Protein AF-A0A9P6ADX8-F1 (afdb_monomer)

Mean predicted aligned error: 11.47 Å

Organism: NCBI:txid1448309

pLDDT: mean 80.47, std 18.62, range [44.47, 98.5]

Foldseek 3Di:
DDPPPCPPPVNVPPPPVPVPPVPDDPCCGVPPVNVVVVVVVVVVVVVVVVVVVVVVVVVVVVVVVVVVVVVD

Radius of gyration: 21.79 Å; Cα cont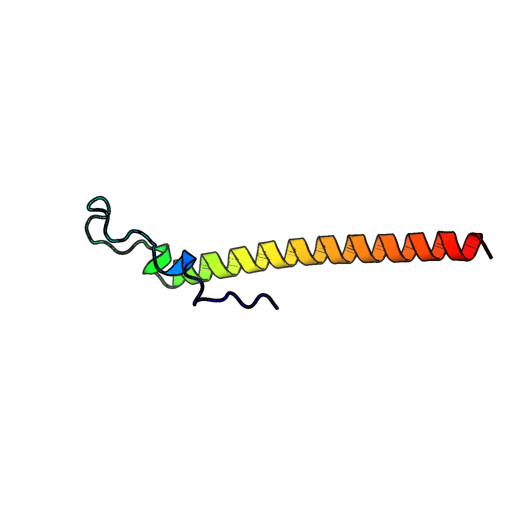acts (8 Å, |Δi|>4): 11; chains: 1; bounding box: 50×29×53 Å

Sequence (72 aa):
LFGLDVNNDIWQDIGLANDEFDGTVPPWLGDEDVQNGIQLMQEVVNCHGKLYLCNRESYLLQQWFEDESAAL

Secondary structure (DSSP, 8-state):
-----TTSGGGT---TTSTTS-SPPPHHHH-HHHHHHHHHHHHHHHHHHHHHHHHHHHHHHHHHHHHHHHH-

Solvent-accessible surface area (backbone atoms only — not comparable to full-atom values): 4514 Å² total; per-residue (Å²): 130,89,77,77,64,84,80,43,73,85,71,76,66,70,73,82,83,44,92,81,52,91,78,66,72,55,53,73,81,67,32,68,70,50,38,50,51,52,51,54,52,51,51,54,54,50,51,54,52,50,52,52,50,51,53,53,51,52,50,52,52,50,51,50,49,53,56,54,63,74,74,109

Structure (mmCIF, N/CA/C/O backbone):
data_AF-A0A9P6ADX8-F1
#
_entry.id   AF-A0A9P6ADX8-F1
#
loop_
_atom_site.group_PDB
_atom_site.id
_atom_site.type_symbol
_atom_site.label_atom_id
_atom_site.label_alt_id
_atom_site.label_comp_id
_atom_site.label_asym_id
_atom_site.label_entity_id
_atom_site.label_seq_id
_atom_site.pdbx_PDB_ins_code
_atom_site.Cartn_x
_atom_site.Cartn_y
_atom_site.Cartn_z
_atom_site.occupancy
_atom_site.B_iso_or_equiv
_atom_site.auth_seq_id
_atom_site.auth_comp_id
_atom_site.auth_asym_id
_atom_site.auth_atom_id
_atom_site.pdbx_PDB_model_num
ATOM 1 N N . LEU A 1 1 ? 7.685 9.588 2.160 1.00 44.47 1 LEU A N 1
ATOM 2 C CA . LEU A 1 1 ? 6.933 9.337 3.409 1.00 44.47 1 LEU A CA 1
ATOM 3 C C . LEU A 1 1 ? 5.799 10.349 3.415 1.00 44.47 1 LEU A C 1
ATOM 5 O O . LEU A 1 1 ? 6.099 11.524 3.256 1.00 44.47 1 LEU A O 1
ATOM 9 N N . PHE A 1 2 ? 4.539 9.916 3.427 1.00 47.16 2 PHE A N 1
ATOM 10 C CA . PHE A 1 2 ? 3.404 10.836 3.338 1.00 47.16 2 PHE A CA 1
ATOM 11 C C . PHE A 1 2 ? 3.328 11.640 4.638 1.00 47.16 2 PHE A C 1
ATOM 13 O O . PHE A 1 2 ? 2.917 11.111 5.665 1.00 47.16 2 PHE A O 1
ATOM 20 N N . GLY A 1 3 ? 3.808 12.884 4.603 1.00 53.66 3 GLY A N 1
ATOM 21 C CA . GLY A 1 3 ? 3.567 13.854 5.661 1.00 53.66 3 GLY A CA 1
ATOM 22 C C . GLY A 1 3 ? 2.106 14.250 5.576 1.00 53.66 3 GLY A C 1
ATOM 23 O O . GLY A 1 3 ? 1.743 15.078 4.745 1.00 53.66 3 GLY A O 1
ATOM 24 N N . LEU A 1 4 ? 1.266 13.579 6.359 1.00 51.56 4 LEU A N 1
ATOM 25 C CA . LEU A 1 4 ? -0.104 14.011 6.569 1.00 51.56 4 LEU A CA 1
ATOM 26 C C . LEU A 1 4 ? -0.011 15.372 7.270 1.00 51.56 4 LEU A C 1
ATOM 28 O O . LEU A 1 4 ? 0.361 15.442 8.440 1.00 51.56 4 LEU A O 1
ATOM 32 N N . ASP A 1 5 ? -0.232 16.453 6.526 1.00 52.44 5 ASP A N 1
ATOM 33 C CA . ASP A 1 5 ? -0.228 17.800 7.086 1.00 52.44 5 ASP A CA 1
ATOM 34 C C . ASP A 1 5 ? -1.510 17.990 7.895 1.00 52.44 5 ASP A C 1
ATOM 36 O O . ASP A 1 5 ? -2.569 18.335 7.368 1.00 52.44 5 ASP A O 1
ATOM 40 N N . VAL A 1 6 ? -1.403 17.705 9.190 1.00 57.16 6 VAL A N 1
ATOM 41 C CA . VAL A 1 6 ? -2.478 17.843 10.183 1.00 57.16 6 VAL A CA 1
ATOM 42 C C . VAL A 1 6 ? -2.910 19.313 10.344 1.00 57.16 6 VAL A C 1
ATOM 44 O O . VAL A 1 6 ? -3.923 19.586 10.976 1.00 57.16 6 VAL A O 1
ATOM 47 N N . ASN A 1 7 ? -2.181 20.265 9.742 1.00 56.03 7 ASN A N 1
ATOM 48 C CA . ASN A 1 7 ? -2.551 21.681 9.697 1.00 56.03 7 ASN A CA 1
ATOM 49 C C . ASN A 1 7 ? -3.362 22.067 8.450 1.00 56.03 7 ASN A C 1
ATOM 51 O O . ASN A 1 7 ? -3.692 23.241 8.292 1.00 56.03 7 ASN A O 1
ATOM 55 N N . ASN A 1 8 ? -3.662 21.129 7.545 1.00 54.41 8 ASN A N 1
ATOM 56 C CA . ASN A 1 8 ? -4.487 21.438 6.384 1.00 54.41 8 ASN A CA 1
ATOM 57 C C . ASN A 1 8 ? -5.939 21.688 6.829 1.00 54.41 8 ASN A C 1
ATOM 59 O O . ASN A 1 8 ? -6.524 20.859 7.527 1.00 54.41 8 ASN A O 1
ATOM 63 N N . ASP A 1 9 ? -6.512 22.810 6.390 1.00 56.12 9 ASP A N 1
ATOM 64 C CA . ASP A 1 9 ? -7.822 23.368 6.786 1.00 56.12 9 ASP A CA 1
ATOM 65 C C . ASP A 1 9 ? -8.990 22.364 6.662 1.00 56.12 9 ASP A C 1
ATOM 67 O O . ASP A 1 9 ? -9.997 22.456 7.355 1.00 56.12 9 ASP A O 1
ATOM 71 N N . ILE A 1 10 ? -8.826 21.335 5.826 1.00 57.19 10 ILE A N 1
ATOM 72 C CA . ILE A 1 10 ? -9.750 20.198 5.676 1.00 57.19 10 ILE A CA 1
ATOM 73 C C . ILE A 1 10 ? -9.918 19.332 6.938 1.00 57.19 10 ILE A C 1
ATOM 75 O O . ILE A 1 10 ? -10.903 18.604 7.023 1.00 57.19 10 ILE A O 1
ATOM 79 N N . TRP A 1 11 ? -8.999 19.389 7.908 1.00 59.69 11 TRP A N 1
ATOM 80 C CA . TRP A 1 11 ? -9.101 18.641 9.174 1.00 59.69 11 TRP A CA 1
ATOM 81 C C . TRP A 1 11 ? -9.682 19.463 10.335 1.00 59.69 11 TRP A C 1
ATOM 83 O O . TRP A 1 11 ? -9.950 18.901 11.395 1.00 59.69 11 TRP A O 1
ATOM 93 N N . GLN A 1 12 ? -9.874 20.774 10.155 1.00 55.03 12 GLN A N 1
ATOM 94 C CA . GLN A 1 12 ? -10.356 21.691 11.199 1.00 55.03 12 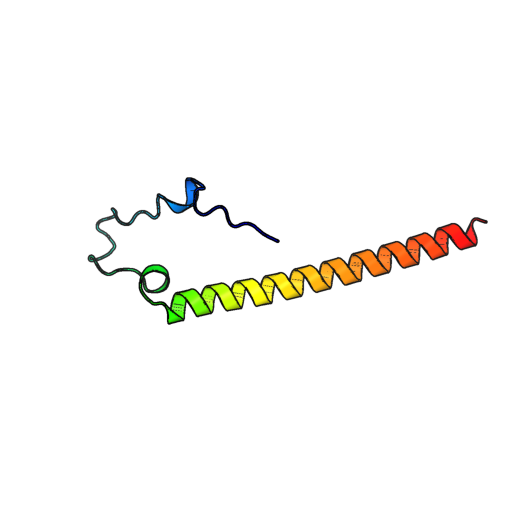GLN A CA 1
ATOM 95 C C . GLN A 1 12 ? -11.886 21.836 11.224 1.00 55.03 12 GLN A C 1
ATOM 97 O O . GLN A 1 12 ? -12.419 22.340 12.208 1.00 55.03 12 GLN A O 1
ATOM 102 N N . ASP A 1 13 ? -12.597 21.373 10.192 1.00 57.78 13 ASP A N 1
ATOM 103 C CA . ASP A 1 13 ? -14.057 21.505 10.095 1.00 57.78 13 ASP A CA 1
ATOM 104 C C . ASP A 1 13 ? -14.741 20.143 9.943 1.00 57.78 13 ASP A C 1
ATOM 106 O O . ASP A 1 13 ? -15.433 19.831 8.973 1.00 57.78 13 ASP A O 1
ATOM 110 N N . ILE A 1 14 ? -14.512 19.276 10.927 1.00 55.56 14 ILE A N 1
ATOM 111 C CA . ILE A 1 14 ? -15.426 18.165 11.154 1.00 55.56 14 ILE A CA 1
ATOM 112 C C . ILE A 1 14 ? -16.578 18.780 11.935 1.00 55.56 14 ILE A C 1
ATOM 114 O O . ILE A 1 14 ? -16.388 19.124 13.097 1.00 55.56 14 ILE A O 1
ATOM 118 N N . GLY A 1 15 ? -17.724 18.973 11.278 1.00 52.31 15 GLY A N 1
ATOM 119 C CA . GLY A 1 15 ? -18.936 19.615 11.798 1.00 52.31 15 GLY A CA 1
ATOM 120 C C . GLY A 1 15 ? -19.509 18.985 13.074 1.00 52.31 15 GLY A C 1
ATOM 121 O O . GLY A 1 15 ? -20.610 18.446 13.073 1.00 52.31 15 GLY A O 1
ATOM 122 N N . LEU A 1 16 ? -18.784 19.111 14.186 1.00 52.75 16 LEU A N 1
ATOM 123 C CA . LEU A 1 16 ? -19.204 18.791 15.550 1.00 52.75 16 LEU A CA 1
ATOM 124 C C . LEU A 1 16 ? -20.211 19.825 16.085 1.00 52.75 16 LEU A C 1
ATOM 126 O O . LEU A 1 16 ? -20.672 19.706 17.214 1.00 52.75 16 LEU A O 1
ATOM 130 N N . ALA A 1 17 ? -20.538 20.844 15.282 1.00 51.59 17 ALA A N 1
ATOM 131 C CA . ALA A 1 17 ? -21.538 21.868 15.564 1.00 51.59 17 ALA A CA 1
ATOM 132 C C . ALA A 1 17 ? -22.901 21.589 14.900 1.00 51.59 17 ALA A C 1
ATOM 134 O O . ALA A 1 17 ? -23.752 22.474 14.881 1.00 51.59 17 ALA A O 1
ATOM 135 N N . ASN A 1 18 ? -23.120 20.394 14.339 1.00 52.69 18 ASN A N 1
ATOM 136 C CA . ASN A 1 18 ? -24.468 19.977 13.973 1.00 52.69 18 ASN A CA 1
ATOM 137 C C . ASN A 1 18 ? -2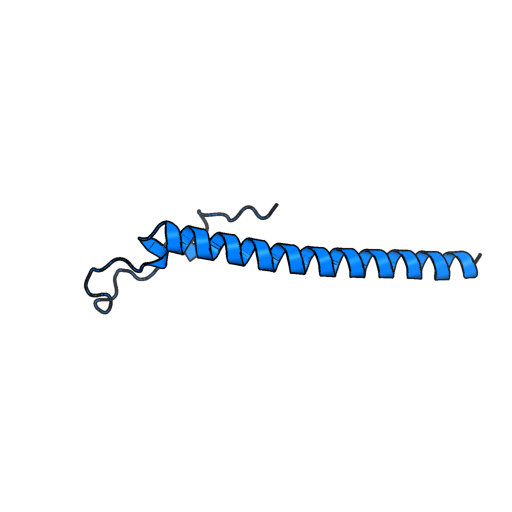5.125 19.328 15.192 1.00 52.69 18 ASN A C 1
ATOM 139 O O . ASN A 1 18 ? -24.640 18.310 15.685 1.00 52.69 18 ASN A O 1
ATOM 143 N N . ASP A 1 19 ? -26.272 19.873 15.603 1.00 55.00 19 ASP A N 1
ATOM 144 C CA . ASP A 1 19 ? -27.181 19.388 16.659 1.00 55.00 19 ASP A CA 1
ATOM 145 C C . ASP A 1 19 ? -27.696 17.933 16.450 1.00 55.00 19 ASP A C 1
ATOM 147 O O . ASP A 1 19 ? -28.618 17.479 17.125 1.00 55.00 19 ASP A O 1
ATOM 151 N N . GLU A 1 20 ? -27.129 17.204 15.484 1.00 55.56 20 GLU A N 1
ATOM 152 C CA . GLU A 1 20 ? -27.426 15.820 15.106 1.00 55.56 20 GLU A CA 1
ATOM 153 C C . GLU A 1 20 ? -26.518 14.793 15.804 1.00 55.56 20 GLU A C 1
ATOM 155 O O . GLU A 1 20 ? -26.898 13.630 15.932 1.00 55.56 20 GLU A O 1
ATOM 160 N N . PHE A 1 21 ? -25.342 15.207 16.289 1.00 56.34 21 PHE A N 1
ATOM 161 C CA 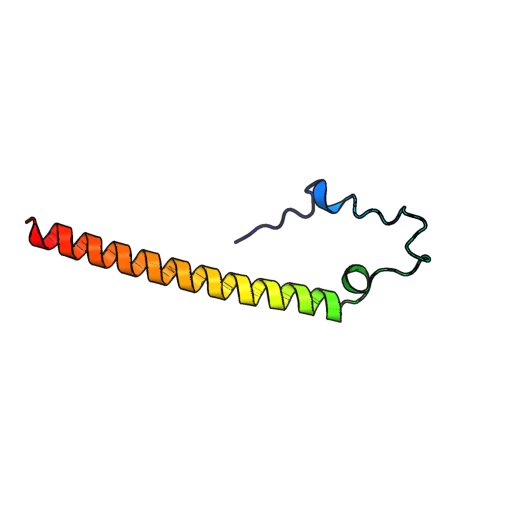. PHE A 1 21 ? -24.580 14.419 17.256 1.00 56.34 21 PHE A CA 1
ATOM 162 C C . PHE A 1 21 ? -25.083 14.796 18.647 1.00 56.34 21 PHE A C 1
ATOM 164 O O . PHE A 1 21 ? -25.007 15.957 19.035 1.00 56.34 21 PHE A O 1
ATOM 171 N N . ASP A 1 22 ? -25.591 13.830 19.411 1.00 61.75 22 ASP A N 1
ATOM 172 C CA . ASP A 1 22 ? -26.191 14.010 20.747 1.00 61.75 22 ASP A CA 1
ATOM 173 C C . ASP A 1 22 ? -25.218 14.525 21.844 1.00 61.75 22 ASP A C 1
ATOM 175 O O . ASP A 1 22 ? -25.461 14.362 23.041 1.00 61.75 22 ASP A O 1
ATOM 179 N N . GLY A 1 23 ? -24.094 15.129 21.455 1.00 63.44 23 GLY A N 1
ATOM 180 C CA . GLY A 1 23 ? -22.973 15.477 22.315 1.00 63.44 23 GLY A CA 1
ATOM 181 C C . GLY A 1 23 ? -21.996 14.323 22.552 1.00 63.44 23 GLY A C 1
ATOM 182 O O . GLY A 1 23 ? -20.961 14.550 23.181 1.00 63.44 23 GLY A O 1
ATOM 183 N N . THR A 1 24 ? -22.259 13.105 22.059 1.00 73.62 24 THR A N 1
ATOM 184 C CA . THR A 1 24 ? -21.271 12.019 22.106 1.00 73.62 24 THR A CA 1
ATOM 185 C C . THR A 1 24 ? -20.206 12.174 21.031 1.00 73.62 24 THR A C 1
ATOM 187 O O . THR A 1 24 ? -20.471 12.418 19.854 1.00 73.62 24 THR A O 1
ATOM 190 N N . VAL A 1 25 ? -18.955 12.017 21.459 1.00 78.88 25 VAL A N 1
ATOM 191 C CA . VAL A 1 25 ? -17.795 12.026 20.570 1.00 78.88 25 VAL A CA 1
ATOM 192 C C . VAL A 1 25 ? -17.845 10.771 19.686 1.00 78.88 25 VAL A C 1
ATOM 194 O O . VAL A 1 25 ? -17.956 9.665 20.224 1.00 78.88 25 VAL A O 1
ATOM 197 N N . PRO A 1 26 ? -17.743 10.897 18.348 1.00 82.31 26 PRO A N 1
ATOM 198 C CA . PRO A 1 26 ? -17.686 9.742 17.462 1.00 82.31 26 PRO A CA 1
ATOM 199 C C . PRO A 1 26 ? -16.518 8.810 17.834 1.00 82.31 26 PRO A C 1
ATOM 201 O O . PRO A 1 26 ? -15.422 9.305 18.092 1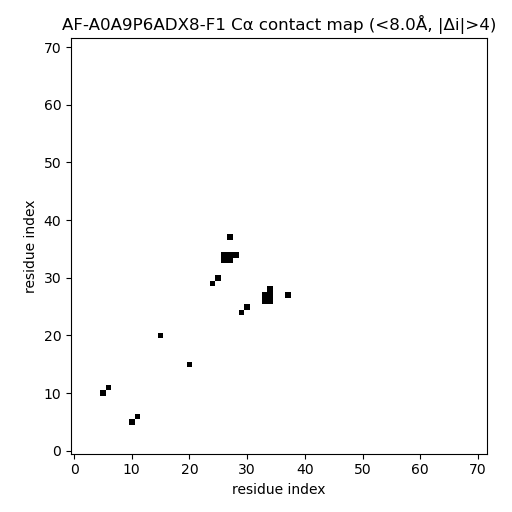.00 82.31 26 PRO A O 1
ATOM 204 N N . PRO A 1 27 ? -16.670 7.474 17.786 1.00 82.81 27 PRO A N 1
ATOM 205 C CA . PRO A 1 27 ? -15.597 6.551 18.174 1.00 82.81 27 PRO A CA 1
ATOM 206 C C . PRO A 1 27 ? -14.301 6.726 17.375 1.00 82.81 27 PRO A C 1
ATOM 208 O O . PRO A 1 27 ? -13.220 6.709 17.940 1.00 82.81 27 PRO A O 1
ATOM 211 N N . TRP A 1 28 ? -14.378 7.010 16.072 1.00 84.00 28 TRP A N 1
ATOM 212 C CA . TRP A 1 28 ? -13.183 7.283 15.260 1.00 84.00 28 TRP A CA 1
ATOM 213 C C . TRP A 1 28 ? -12.420 8.551 15.693 1.00 84.00 28 TRP A C 1
ATOM 215 O O . TRP A 1 28 ? -11.283 8.743 15.272 1.00 84.00 28 TRP A O 1
ATOM 225 N N . LEU A 1 29 ? -13.024 9.398 16.536 1.00 79.94 29 LEU A N 1
ATOM 226 C CA . LEU A 1 29 ? -12.435 10.608 17.109 1.00 79.94 29 LEU A CA 1
ATOM 227 C C . LEU A 1 29 ? -12.122 10.480 18.613 1.00 79.94 29 LEU A C 1
ATOM 229 O O . LEU A 1 29 ? -11.209 11.145 19.089 1.00 79.94 29 LEU A O 1
ATOM 233 N N . GLY A 1 30 ? -12.852 9.645 19.357 1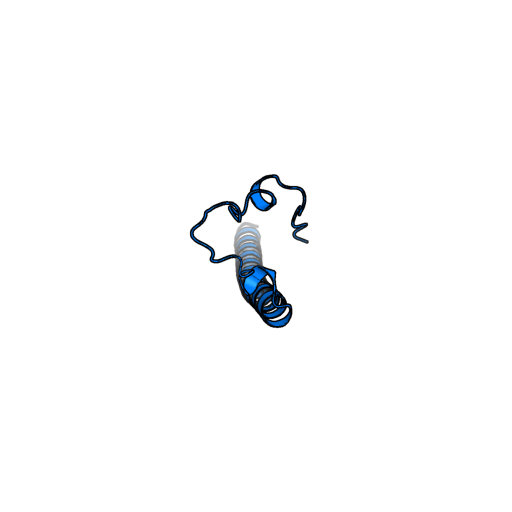.00 78.56 30 GLY A N 1
ATOM 234 C CA . GLY A 1 30 ? -12.738 9.535 20.819 1.00 78.56 30 GLY A CA 1
ATOM 235 C C . GLY A 1 30 ? -12.209 8.203 21.357 1.00 78.56 30 GLY A C 1
ATOM 236 O O . GLY A 1 30 ? -11.929 8.119 22.549 1.00 78.56 30 GLY A O 1
ATOM 237 N N . ASP A 1 31 ? -12.088 7.176 20.517 1.00 87.25 31 ASP A N 1
ATOM 238 C CA . ASP A 1 31 ? -11.639 5.834 20.893 1.00 87.25 31 ASP A CA 1
ATOM 239 C C . ASP A 1 31 ? -10.279 5.537 20.237 1.00 87.25 31 ASP A C 1
ATOM 241 O O . ASP A 1 31 ? -10.156 5.480 19.009 1.00 87.25 31 ASP A O 1
ATOM 245 N N . GLU A 1 32 ? -9.245 5.370 21.067 1.00 90.88 32 GLU A N 1
ATOM 246 C CA . GLU A 1 32 ? -7.876 5.099 20.614 1.00 90.88 32 GLU A CA 1
ATOM 247 C C . GLU A 1 32 ? -7.766 3.771 19.854 1.00 90.88 32 GLU A C 1
ATOM 249 O O . GLU A 1 32 ? -7.021 3.689 18.877 1.00 90.88 32 GLU A O 1
ATOM 254 N N . ASP A 1 33 ? -8.523 2.741 20.240 1.00 93.00 33 ASP A N 1
ATOM 255 C CA . ASP A 1 33 ? -8.493 1.445 19.560 1.00 93.00 33 ASP A CA 1
ATOM 256 C C . ASP A 1 33 ? -9.091 1.566 18.154 1.00 93.00 33 ASP A C 1
ATOM 258 O O . ASP A 1 33 ? -8.548 1.016 17.189 1.00 93.00 33 ASP A O 1
ATOM 262 N N . VAL A 1 34 ? -10.168 2.347 18.005 1.00 91.44 34 VAL A N 1
ATOM 263 C CA . VAL A 1 34 ? -10.763 2.633 16.690 1.00 91.44 34 VAL A CA 1
ATOM 264 C C . VAL A 1 34 ? -9.809 3.461 15.826 1.00 91.44 34 VAL A C 1
ATOM 266 O O . VAL A 1 34 ? -9.615 3.136 14.653 1.00 91.44 34 VAL A O 1
ATOM 269 N N . GLN A 1 35 ? -9.171 4.495 16.381 1.00 87.12 35 GLN A N 1
ATOM 270 C CA . GLN A 1 35 ? -8.184 5.307 15.657 1.00 87.12 35 GLN A CA 1
ATOM 271 C C . GLN A 1 35 ? -6.993 4.476 15.181 1.00 87.12 35 GLN A C 1
ATOM 273 O O . GLN A 1 35 ? -6.628 4.529 14.002 1.00 87.12 35 GLN A O 1
ATOM 278 N N . ASN A 1 36 ? -6.421 3.670 16.075 1.00 85.94 36 ASN A N 1
ATOM 279 C CA . ASN A 1 36 ? -5.310 2.780 15.761 1.00 85.94 36 ASN A CA 1
ATOM 280 C C . ASN A 1 36 ? -5.720 1.754 14.698 1.00 85.94 36 ASN A C 1
ATOM 282 O O . ASN A 1 36 ? -4.978 1.521 13.744 1.00 85.94 36 ASN A O 1
ATOM 286 N N . GLY A 1 37 ? -6.931 1.195 14.795 1.00 90.94 37 GLY A N 1
ATOM 287 C CA . GLY A 1 37 ? -7.483 0.294 13.783 1.00 90.94 37 GLY A CA 1
ATOM 288 C C . GLY A 1 37 ? -7.575 0.935 12.394 1.00 90.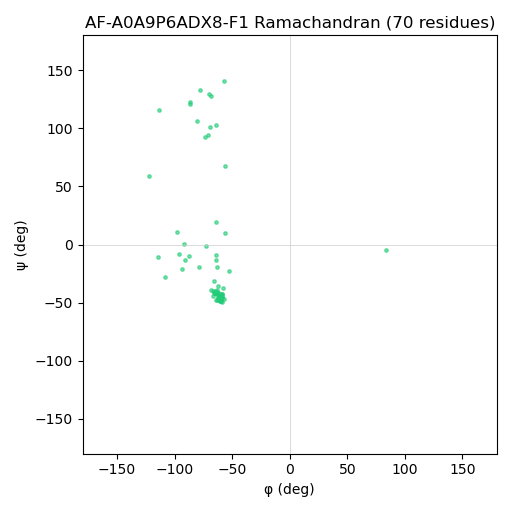94 37 GLY A C 1
ATOM 289 O O . GLY A 1 37 ? -7.171 0.321 11.402 1.00 90.94 37 GLY A O 1
ATOM 290 N N . ILE A 1 38 ? -8.044 2.184 12.311 1.00 88.00 38 ILE A N 1
ATOM 291 C CA . ILE A 1 38 ? -8.119 2.942 11.052 1.00 88.00 38 ILE A CA 1
ATOM 292 C C . ILE A 1 38 ? -6.719 3.170 10.470 1.00 88.00 38 ILE A C 1
ATOM 294 O O . ILE A 1 38 ? -6.506 2.914 9.282 1.00 88.00 38 ILE A O 1
ATOM 298 N N . GLN A 1 39 ? -5.761 3.615 11.288 1.00 85.88 39 GLN A N 1
ATOM 299 C CA . GLN A 1 39 ? -4.385 3.861 10.843 1.00 85.88 39 GLN A CA 1
ATOM 300 C C . GLN A 1 39 ? -3.727 2.580 10.320 1.00 85.88 39 GLN A C 1
ATOM 302 O O . GLN A 1 39 ? -3.209 2.568 9.203 1.00 85.88 39 GLN A O 1
ATOM 307 N N . LEU A 1 40 ? -3.833 1.474 11.062 1.00 91.69 40 LEU A N 1
ATOM 308 C CA . LEU A 1 40 ? -3.299 0.174 10.646 1.00 91.69 40 LEU A CA 1
ATOM 309 C C . LEU A 1 40 ? -3.903 -0.285 9.315 1.00 91.69 40 LEU A C 1
ATOM 311 O O . LEU A 1 40 ? -3.185 -0.753 8.429 1.00 91.69 40 LEU A O 1
ATOM 315 N N . MET A 1 41 ? -5.215 -0.120 9.129 1.00 94.12 41 MET A N 1
ATOM 316 C CA . MET A 1 41 ? -5.864 -0.498 7.875 1.00 94.12 41 MET A CA 1
ATOM 317 C C . MET A 1 41 ? -5.376 0.356 6.696 1.00 94.12 41 MET A C 1
ATOM 319 O O . MET A 1 41 ? -5.120 -0.177 5.613 1.00 94.12 41 MET A O 1
ATOM 323 N N . GLN A 1 42 ? -5.186 1.663 6.901 1.00 92.00 42 GLN A N 1
ATOM 324 C CA . GLN A 1 42 ? -4.612 2.551 5.888 1.00 92.00 42 GLN A CA 1
ATOM 325 C C . GLN A 1 42 ? -3.173 2.162 5.539 1.00 92.00 42 GLN A C 1
ATOM 327 O O . GLN A 1 42 ? -2.814 2.131 4.360 1.00 92.00 42 GLN A O 1
ATOM 332 N N . GLU A 1 43 ? -2.347 1.831 6.531 1.00 94.69 43 GLU A N 1
ATOM 333 C CA . GLU A 1 43 ? -0.978 1.364 6.306 1.00 94.69 43 GLU A CA 1
ATOM 334 C C . GLU A 1 43 ? -0.949 0.091 5.465 1.00 94.69 43 GLU A C 1
ATOM 336 O O . GLU A 1 43 ? -0.204 0.019 4.486 1.00 94.69 43 GLU A O 1
ATOM 341 N N . VAL A 1 44 ? -1.806 -0.881 5.779 1.00 96.25 44 VAL A N 1
ATOM 342 C CA . VAL A 1 44 ? -1.924 -2.126 5.013 1.00 96.25 44 VAL A CA 1
ATOM 343 C C . VAL A 1 44 ? -2.300 -1.840 3.559 1.00 96.25 44 VAL A C 1
ATOM 345 O O . VAL A 1 44 ? -1.648 -2.352 2.645 1.00 96.25 44 VAL A O 1
ATOM 348 N N . VAL A 1 45 ? -3.314 -1.007 3.311 1.00 95.75 45 VAL A N 1
ATOM 349 C CA . VAL A 1 45 ? -3.730 -0.640 1.945 1.00 95.75 45 VAL A CA 1
ATOM 350 C C . VAL A 1 45 ? -2.599 0.076 1.200 1.00 95.75 45 VAL A C 1
ATOM 352 O O . VAL A 1 45 ? -2.277 -0.276 0.062 1.00 95.75 45 VAL A O 1
ATOM 355 N N . ASN A 1 46 ? -1.931 1.026 1.855 1.00 94.19 46 ASN A N 1
ATOM 356 C CA . ASN A 1 46 ? -0.815 1.770 1.277 1.00 94.19 46 ASN A CA 1
ATOM 357 C C . ASN A 1 46 ? 0.374 0.865 0.933 1.00 94.19 46 ASN A C 1
ATOM 359 O O . ASN A 1 46 ? 1.000 1.037 -0.115 1.00 94.19 46 ASN A O 1
ATOM 363 N N . CYS A 1 47 ? 0.697 -0.101 1.793 1.00 97.19 47 CYS A N 1
ATOM 364 C CA . CYS A 1 47 ? 1.759 -1.073 1.551 1.00 97.19 47 CYS A CA 1
ATOM 365 C C . CYS A 1 47 ? 1.465 -1.933 0.317 1.00 97.19 47 CYS A C 1
ATOM 367 O O . CYS A 1 47 ? 2.333 -2.062 -0.548 1.00 97.19 47 CYS A O 1
ATOM 369 N N . HIS A 1 48 ? 0.238 -2.442 0.174 1.00 97.56 48 HIS A N 1
ATOM 370 C CA . HIS A 1 48 ? -0.166 -3.183 -1.024 1.00 97.56 48 HIS A CA 1
ATOM 371 C C . HIS A 1 48 ? -0.068 -2.329 -2.293 1.00 97.56 48 HIS A C 1
ATOM 373 O O . HIS A 1 48 ? 0.485 -2.783 -3.296 1.00 97.56 48 HIS A O 1
ATOM 379 N N . GLY A 1 49 ? -0.536 -1.077 -2.242 1.00 97.25 49 GLY A N 1
ATOM 380 C CA . GLY A 1 49 ? -0.439 -0.151 -3.372 1.00 97.25 49 GLY A CA 1
ATOM 381 C C . GLY A 1 49 ? 1.009 0.108 -3.801 1.00 97.25 49 GLY A C 1
ATOM 382 O O . GLY A 1 49 ? 1.332 0.048 -4.987 1.00 97.25 49 GLY A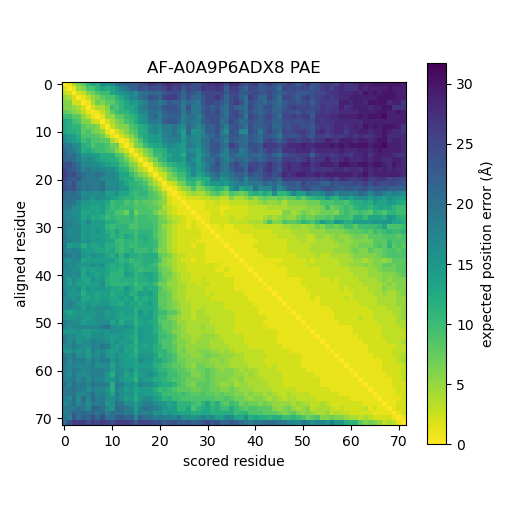 O 1
ATOM 383 N N . LYS A 1 50 ? 1.912 0.319 -2.838 1.00 98.06 50 LYS A N 1
ATOM 384 C CA . LYS A 1 50 ? 3.344 0.515 -3.114 1.00 98.06 50 LYS A CA 1
ATOM 385 C C . LYS A 1 50 ? 4.001 -0.727 -3.707 1.00 98.06 50 LYS A C 1
ATOM 387 O O . LYS A 1 50 ? 4.785 -0.596 -4.641 1.00 98.06 50 LYS A O 1
ATOM 392 N N . LEU A 1 51 ? 3.684 -1.917 -3.196 1.00 98.31 51 LEU A N 1
ATOM 393 C CA . LEU A 1 51 ? 4.202 -3.172 -3.747 1.00 98.31 51 LEU A CA 1
ATOM 394 C C . LEU A 1 51 ? 3.744 -3.382 -5.192 1.00 98.31 51 LEU A C 1
ATOM 396 O O . LEU A 1 51 ? 4.548 -3.762 -6.041 1.00 98.31 51 LEU A O 1
ATOM 400 N N . TYR A 1 52 ? 2.476 -3.094 -5.488 1.00 98.00 52 TYR A N 1
ATOM 401 C CA . TYR A 1 52 ? 1.955 -3.151 -6.850 1.00 98.00 52 TYR A CA 1
ATOM 402 C C . TYR A 1 52 ? 2.717 -2.208 -7.794 1.00 98.00 52 TYR A C 1
ATOM 404 O O . TYR A 1 52 ? 3.182 -2.642 -8.848 1.00 98.00 52 TYR A O 1
ATOM 412 N N . LEU A 1 53 ? 2.893 -0.941 -7.400 1.00 97.62 53 LEU A N 1
ATOM 413 C CA . LEU A 1 53 ? 3.633 0.040 -8.200 1.00 97.62 53 LEU A CA 1
ATOM 414 C C . LEU A 1 53 ? 5.090 -0.380 -8.413 1.00 97.62 53 LEU A C 1
ATOM 416 O O . LEU A 1 53 ? 5.553 -0.378 -9.548 1.00 97.62 53 LEU A O 1
ATOM 420 N N . CYS A 1 54 ? 5.770 -0.822 -7.354 1.00 98.25 54 CYS A N 1
ATOM 421 C CA . CYS A 1 54 ? 7.152 -1.294 -7.417 1.00 98.25 54 CYS A CA 1
ATOM 422 C C . CYS A 1 54 ? 7.318 -2.451 -8.417 1.00 98.25 54 CYS A C 1
ATOM 424 O O . CYS A 1 54 ? 8.197 -2.415 -9.276 1.00 98.25 54 CYS A O 1
ATOM 426 N N . ASN A 1 55 ? 6.433 -3.452 -8.364 1.00 98.44 55 ASN A N 1
ATOM 427 C CA . ASN A 1 55 ? 6.465 -4.573 -9.306 1.00 98.44 55 ASN A CA 1
ATOM 428 C C . ASN A 1 55 ? 6.214 -4.119 -10.747 1.00 98.44 55 ASN A C 1
ATOM 430 O O . ASN A 1 55 ? 6.906 -4.560 -11.663 1.00 98.44 55 ASN A O 1
ATOM 434 N N . ARG A 1 56 ? 5.248 -3.216 -10.953 1.00 98.31 56 ARG A N 1
ATOM 435 C CA . ARG A 1 56 ? 4.945 -2.664 -12.277 1.00 98.31 56 ARG A CA 1
ATOM 436 C C . ARG A 1 56 ? 6.131 -1.889 -12.850 1.00 98.31 56 ARG A C 1
ATOM 438 O O . ARG A 1 56 ? 6.460 -2.068 -14.016 1.00 98.31 56 ARG A O 1
ATOM 445 N N . GLU A 1 57 ? 6.759 -1.031 -12.056 1.00 98.44 57 GLU A N 1
ATOM 446 C CA . GLU A 1 57 ? 7.926 -0.250 -12.478 1.00 98.44 57 GLU A CA 1
ATOM 447 C C . GLU A 1 57 ? 9.127 -1.150 -12.775 1.00 98.44 57 GLU A C 1
ATOM 449 O O . GLU A 1 57 ? 9.773 -0.975 -13.804 1.00 98.44 57 GLU A O 1
ATOM 454 N N . SER A 1 58 ? 9.372 -2.163 -11.938 1.00 98.31 58 SER A N 1
ATOM 455 C CA . SER A 1 58 ? 10.418 -3.163 -12.176 1.00 98.31 58 SER A CA 1
ATOM 456 C C . SER A 1 58 ? 10.211 -3.903 -13.499 1.00 98.31 58 SER A C 1
ATOM 458 O O . SER A 1 58 ? 11.144 -4.016 -14.291 1.00 98.31 58 SER A O 1
ATOM 460 N N . TYR A 1 59 ? 8.978 -4.338 -13.781 1.00 98.50 59 TYR A N 1
ATOM 461 C CA . TYR A 1 59 ? 8.628 -4.965 -15.056 1.00 98.50 59 TYR A CA 1
ATOM 462 C C . TYR A 1 59 ? 8.883 -4.029 -16.246 1.00 98.50 59 TYR A C 1
ATOM 464 O O . TYR A 1 59 ? 9.507 -4.432 -17.222 1.00 98.50 59 TYR A O 1
ATOM 472 N N . LEU A 1 60 ? 8.451 -2.767 -16.157 1.00 98.38 60 LEU A N 1
ATOM 473 C CA . LEU A 1 60 ? 8.643 -1.794 -17.236 1.00 98.38 60 LEU A CA 1
ATOM 474 C C . LEU A 1 60 ? 10.124 -1.510 -17.509 1.00 98.38 60 LEU A C 1
ATOM 476 O O . LEU A 1 60 ? 10.510 -1.382 -18.666 1.00 98.38 60 LEU A O 1
ATOM 480 N N . LEU A 1 61 ? 10.952 -1.427 -16.465 1.00 98.12 61 LEU A N 1
ATOM 481 C CA . LEU A 1 61 ? 12.395 -1.231 -16.613 1.00 98.12 61 LEU A CA 1
ATOM 482 C C . LEU A 1 61 ? 13.077 -2.439 -17.259 1.00 98.12 61 LEU A C 1
ATOM 484 O O . LEU A 1 61 ? 13.958 -2.257 -18.095 1.00 98.12 61 LEU A O 1
ATOM 488 N N . GLN A 1 62 ? 12.669 -3.655 -16.891 1.00 98.19 62 GLN A N 1
ATOM 489 C CA . GLN A 1 62 ? 13.181 -4.883 -17.504 1.00 98.19 62 GLN A CA 1
ATOM 490 C C . GLN A 1 62 ? 12.803 -4.956 -18.981 1.00 98.19 62 GLN A C 1
ATOM 492 O O . GLN A 1 62 ? 13.678 -5.151 -19.817 1.00 98.19 62 GLN A O 1
ATOM 497 N N . GLN A 1 63 ? 11.532 -4.708 -19.303 1.00 98.19 63 GLN A N 1
ATOM 498 C CA . GLN A 1 63 ? 11.064 -4.673 -20.685 1.00 98.19 63 GLN A CA 1
ATOM 499 C C . GLN A 1 63 ? 11.819 -3.619 -21.504 1.00 98.19 63 GLN A C 1
ATOM 501 O O . GLN A 1 63 ? 12.301 -3.912 -22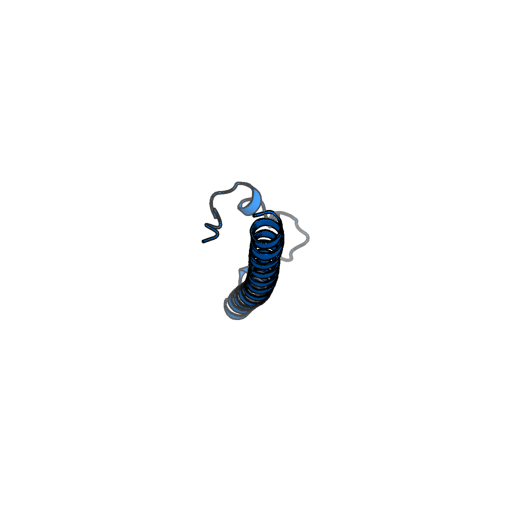.592 1.00 98.19 63 GLN A O 1
ATOM 506 N N . TRP A 1 64 ? 11.977 -2.407 -20.963 1.00 98.06 64 TRP A N 1
ATOM 507 C CA . TRP A 1 64 ? 12.742 -1.355 -21.631 1.00 98.06 64 TRP A CA 1
ATOM 508 C C . TRP A 1 64 ? 14.192 -1.780 -21.901 1.00 98.06 64 TRP A C 1
ATOM 510 O O . TRP A 1 64 ? 14.710 -1.535 -22.986 1.00 98.06 64 TRP A O 1
ATOM 520 N N . PHE A 1 65 ? 14.846 -2.433 -20.936 1.00 98.00 65 PHE A N 1
ATOM 521 C CA . PHE A 1 65 ? 16.215 -2.917 -21.104 1.00 98.00 65 PHE A CA 1
ATOM 522 C C . PHE A 1 65 ? 16.318 -4.000 -22.184 1.00 98.00 65 PHE A C 1
ATOM 524 O O . PHE A 1 65 ? 17.259 -3.982 -22.974 1.00 98.00 65 PHE A O 1
ATOM 531 N N . GLU A 1 66 ? 15.362 -4.929 -22.232 1.00 97.94 66 GLU A N 1
ATOM 532 C CA . GLU A 1 66 ? 15.298 -5.959 -23.273 1.00 97.94 66 GLU A CA 1
ATOM 533 C C . GLU A 1 66 ? 15.155 -5.329 -24.662 1.00 97.94 66 GLU A C 1
ATOM 535 O O . GLU A 1 66 ? 15.950 -5.641 -25.551 1.00 97.94 66 GLU A O 1
ATOM 540 N N . ASP A 1 67 ? 14.217 -4.391 -24.817 1.00 97.50 67 ASP A N 1
ATOM 541 C CA . ASP A 1 67 ? 13.983 -3.670 -26.071 1.00 97.50 67 ASP A CA 1
ATOM 542 C C . ASP A 1 67 ? 15.240 -2.904 -26.525 1.00 97.50 67 ASP A C 1
ATOM 544 O O . ASP A 1 67 ? 15.645 -3.004 -27.685 1.00 97.50 67 ASP A O 1
ATOM 548 N N . GLU A 1 68 ? 15.900 -2.188 -25.608 1.00 97.12 68 GLU A N 1
ATOM 549 C CA . GLU A 1 68 ? 17.129 -1.439 -25.897 1.00 97.12 68 GLU A CA 1
ATOM 550 C C . GLU A 1 68 ? 18.287 -2.379 -26.269 1.00 97.12 68 GLU A C 1
ATOM 552 O O . GLU A 1 68 ? 19.028 -2.124 -27.216 1.00 97.12 68 GLU A O 1
ATOM 557 N N . SER A 1 69 ? 18.424 -3.504 -25.559 1.00 94.81 69 SER A N 1
ATOM 558 C CA . SER A 1 69 ? 19.467 -4.498 -25.831 1.00 94.81 69 SER A CA 1
ATOM 559 C C . SER A 1 69 ? 19.302 -5.186 -27.186 1.00 94.81 69 SER A C 1
ATOM 561 O O . SER A 1 69 ? 20.297 -5.546 -27.805 1.00 94.81 69 SER A O 1
ATOM 563 N N . ALA A 1 70 ? 18.064 -5.356 -27.658 1.00 95.06 70 ALA A N 1
ATOM 564 C CA . ALA A 1 70 ? 17.770 -5.934 -28.965 1.00 95.06 70 ALA A CA 1
ATOM 565 C C . ALA A 1 70 ? 17.971 -4.937 -30.121 1.00 95.06 70 ALA A C 1
ATOM 567 O O . ALA A 1 70 ? 18.080 -5.353 -31.276 1.00 95.06 70 ALA A O 1
ATOM 568 N N . ALA A 1 71 ? 17.985 -3.635 -29.825 1.00 91.25 71 ALA A N 1
ATOM 569 C CA . ALA A 1 71 ? 18.176 -2.570 -30.805 1.00 91.25 71 ALA A CA 1
ATOM 570 C C . ALA A 1 71 ? 19.657 -2.217 -31.064 1.00 91.25 71 ALA A C 1
ATOM 572 O O . ALA A 1 71 ? 19.937 -1.468 -32.006 1.00 91.25 71 ALA A O 1
ATOM 573 N N . LEU A 1 72 ? 20.582 -2.743 -30.251 1.00 78.31 72 LEU A N 1
ATOM 574 C CA . LEU A 1 72 ? 22.039 -2.576 -30.358 1.00 78.31 72 LEU A CA 1
ATOM 575 C C . LEU A 1 72 ? 22.705 -3.760 -31.075 1.00 78.31 72 LEU A C 1
ATOM 577 O O . LEU A 1 72 ? 23.654 -3.495 -31.850 1.00 78.31 72 LEU A O 1
#